Protein AF-A0AA37HQE5-F1 (afdb_monomer)

Secondary structure (DSSP, 8-state):
------------PPPPHHHHHHHHHHHHHHHHHHHHHHHHHHHHIIIIIHHHHHT---

Radius of gyration: 25.56 Å; Cα contacts (8 Å, |Δi|>4): 4; chains: 1; bounding box: 40×38×76 Å

Sequence (58 aa):
MDHKVEGPKVEYRPLTPEEEARRRKRSVAIALALGAMVLLFFVLTIAKLGPQIMSRPL

pLDDT: mean 86.45, std 11.9, range [56.5, 98.75]

Mean predicted aligned error: 9.54 Å

Foldseek 3Di:
DDPPPPDPPPDDDDDDPVRVVVVVVVVVVVVVVVVVVVVVVVVCCCVPVVVVVVPDDD

Structure (mmCIF, N/CA/C/O backbone):
data_AF-A0AA37HQE5-F1
#
_entry.id   AF-A0AA37HQE5-F1
#
loop_
_atom_site.group_PDB
_atom_site.id
_atom_site.type_symbol
_atom_site.label_atom_id
_atom_site.label_alt_id
_atom_site.label_comp_id
_atom_site.label_asym_id
_atom_site.label_entity_id
_atom_site.label_seq_id
_atom_site.pdbx_PDB_ins_code
_atom_site.Cartn_x
_atom_site.Cartn_y
_atom_site.Cartn_z
_atom_site.occupancy
_atom_site.B_iso_or_equiv
_atom_site.auth_seq_id
_atom_site.auth_comp_id
_atom_site.auth_asym_id
_atom_site.auth_atom_id
_atom_site.pdbx_PDB_model_num
ATOM 1 N N . MET A 1 1 ? -10.164 -34.387 42.879 1.00 56.50 1 MET A N 1
ATOM 2 C CA . MET A 1 1 ? -9.712 -32.998 43.120 1.00 56.50 1 MET A CA 1
ATOM 3 C C . MET A 1 1 ? -9.303 -32.424 41.776 1.00 56.50 1 MET A C 1
ATOM 5 O O . MET A 1 1 ? -8.133 -32.438 41.418 1.00 56.50 1 MET A O 1
ATOM 9 N N . ASP A 1 2 ? -10.292 -31.998 41.001 1.00 60.72 2 ASP A N 1
ATOM 10 C CA . ASP A 1 2 ? -10.171 -31.725 39.572 1.00 60.72 2 ASP A CA 1
ATOM 11 C C . ASP A 1 2 ? -10.557 -30.259 39.387 1.00 60.72 2 ASP A C 1
ATOM 13 O O . ASP A 1 2 ? -11.690 -29.902 39.076 1.00 60.72 2 ASP A O 1
ATOM 17 N N . HIS A 1 3 ? -9.600 -29.378 39.686 1.00 63.81 3 HIS A N 1
ATOM 18 C CA . HIS A 1 3 ? -9.720 -27.959 39.375 1.00 63.81 3 HIS A CA 1
ATOM 19 C C . HIS A 1 3 ? -9.626 -27.798 37.858 1.00 63.81 3 HIS A C 1
ATOM 21 O O . HIS A 1 3 ? -8.546 -27.698 37.278 1.00 63.81 3 HIS A O 1
ATOM 27 N N . LYS A 1 4 ? -10.787 -27.808 37.201 1.00 69.06 4 LYS A N 1
ATOM 28 C CA . LYS A 1 4 ? -10.920 -27.389 35.811 1.00 69.06 4 LYS A CA 1
ATOM 29 C C . LYS A 1 4 ? -10.733 -25.876 35.794 1.00 69.06 4 LYS A C 1
ATOM 31 O O . LYS A 1 4 ? -11.649 -25.127 36.113 1.00 69.06 4 LYS A O 1
ATOM 36 N N . VAL A 1 5 ? -9.505 -25.449 35.517 1.00 70.19 5 VAL A N 1
ATOM 37 C CA . VAL A 1 5 ? -9.152 -24.038 35.354 1.00 70.19 5 VAL A CA 1
ATOM 38 C C . VAL A 1 5 ? -9.921 -23.530 34.133 1.00 70.19 5 VAL A C 1
ATOM 40 O O . VAL A 1 5 ? -9.501 -23.746 32.998 1.00 70.19 5 VAL A O 1
ATOM 43 N N . GLU A 1 6 ? -11.096 -22.927 34.342 1.00 72.25 6 GLU A N 1
ATOM 44 C CA . GLU A 1 6 ? -11.737 -22.131 33.298 1.00 72.25 6 GLU A CA 1
ATOM 45 C C . GLU A 1 6 ? -10.785 -20.973 32.992 1.00 72.25 6 GLU A C 1
ATOM 47 O O . GLU A 1 6 ? -10.585 -20.075 33.810 1.00 72.25 6 GLU A O 1
ATOM 52 N N . GLY A 1 7 ? -10.136 -21.032 31.828 1.00 73.06 7 GLY A N 1
ATOM 53 C CA . GLY A 1 7 ? -9.345 -19.916 31.328 1.00 73.06 7 GLY A CA 1
ATOM 54 C C . GLY A 1 7 ? -10.217 -18.657 31.236 1.00 73.06 7 GLY A C 1
ATOM 55 O O . GLY A 1 7 ? -11.431 -18.772 31.039 1.00 73.06 7 GLY A O 1
ATOM 56 N N . PRO A 1 8 ? -9.631 -17.458 31.391 1.00 75.94 8 PRO A N 1
ATOM 57 C CA . PRO A 1 8 ? -10.384 -16.211 31.373 1.00 75.94 8 PRO A CA 1
ATOM 58 C C . PRO A 1 8 ? -11.251 -16.137 30.112 1.00 75.94 8 PRO A C 1
ATOM 60 O O . PRO A 1 8 ? -10.746 -16.181 28.988 1.00 75.94 8 PRO A O 1
ATOM 63 N N . LYS A 1 9 ? -12.572 -16.062 30.307 1.00 73.62 9 LYS A N 1
ATOM 64 C CA . LYS A 1 9 ? -13.555 -15.914 29.231 1.00 73.62 9 LYS A CA 1
ATOM 65 C C . LYS A 1 9 ? -13.377 -14.517 28.641 1.00 73.62 9 LYS A C 1
ATOM 67 O O . LYS A 1 9 ? -13.874 -13.539 29.187 1.00 73.62 9 LYS A O 1
ATOM 72 N N . VAL A 1 10 ? -12.599 -14.420 27.563 1.00 74.12 10 VAL A N 1
ATOM 73 C CA . VAL A 1 10 ? -12.415 -13.166 26.826 1.00 74.12 10 VAL A CA 1
ATOM 74 C C . VAL A 1 10 ? -13.703 -12.896 26.061 1.00 74.12 10 VAL A C 1
ATOM 76 O O . VAL A 1 10 ? -13.950 -13.469 25.001 1.00 74.12 10 VAL A O 1
ATOM 79 N N . GLU A 1 11 ? -14.557 -12.063 26.641 1.00 79.75 11 GLU A N 1
ATOM 80 C CA . GLU A 1 11 ? -15.801 -11.642 26.017 1.00 79.75 11 GLU A CA 1
ATOM 81 C C . GLU A 1 11 ? -15.482 -10.680 24.864 1.00 79.75 11 GLU A C 1
ATOM 83 O O . GLU A 1 11 ? -15.020 -9.553 25.057 1.00 79.75 11 GLU A O 1
ATOM 88 N N . TYR A 1 12 ? -15.674 -11.150 23.632 1.00 77.12 12 TYR A N 1
ATOM 89 C CA . TYR A 1 12 ? -15.471 -10.334 22.441 1.00 77.12 12 TYR A CA 1
ATOM 90 C C . TYR A 1 12 ? -16.634 -9.356 22.291 1.00 77.12 12 TYR A C 1
ATOM 92 O O . TYR A 1 12 ? -17.700 -9.720 21.794 1.00 77.12 12 TYR A O 1
ATOM 100 N N . ARG A 1 13 ? -16.421 -8.096 22.685 1.00 87.31 13 ARG A N 1
ATOM 101 C CA . ARG A 1 13 ? -17.380 -7.029 22.380 1.00 87.31 13 ARG A CA 1
ATOM 102 C C . ARG A 1 13 ? -17.213 -6.533 20.937 1.00 87.31 13 ARG A C 1
ATOM 104 O O . ARG A 1 13 ? -16.079 -6.431 20.457 1.00 87.31 13 ARG A O 1
ATOM 111 N N . PRO A 1 14 ? -18.306 -6.162 20.250 1.00 88.06 14 PRO A N 1
ATOM 112 C CA . PRO A 1 14 ? -18.217 -5.496 18.957 1.00 88.06 14 PRO A CA 1
ATOM 113 C C . PRO A 1 14 ? -17.456 -4.167 19.080 1.00 88.06 14 PRO A C 1
ATOM 115 O O . PRO A 1 14 ? -17.513 -3.484 20.110 1.00 88.06 14 PRO A O 1
ATOM 118 N N . LEU A 1 15 ? -16.723 -3.817 18.020 1.00 88.00 15 LEU A N 1
ATOM 119 C CA . LEU A 1 15 ? -15.967 -2.566 17.945 1.00 88.00 15 LEU A CA 1
ATOM 120 C C . LEU A 1 15 ? -16.917 -1.372 18.015 1.00 88.00 15 LEU A C 1
ATOM 122 O O . LEU A 1 15 ? -17.989 -1.388 17.408 1.00 88.00 15 LEU A O 1
ATOM 126 N N . THR A 1 16 ? -16.501 -0.314 18.710 1.00 93.38 16 THR A N 1
ATOM 127 C CA . THR A 1 16 ? -17.209 0.961 18.588 1.00 93.38 16 THR A CA 1
ATOM 128 C C . THR A 1 16 ? -16.964 1.562 17.196 1.00 93.38 16 THR A C 1
ATOM 130 O O . THR A 1 16 ? -15.935 1.277 16.568 1.00 93.38 16 THR A O 1
ATOM 133 N N . PRO A 1 17 ? -17.850 2.451 16.712 1.00 93.31 17 PRO A N 1
ATOM 134 C CA . PRO A 1 17 ? -17.647 3.138 15.435 1.00 93.31 17 PRO A CA 1
ATOM 135 C C . PRO A 1 17 ? -16.301 3.881 15.351 1.00 93.31 17 PRO A C 1
ATOM 137 O O . PRO A 1 17 ? -15.662 3.918 14.299 1.00 93.31 17 PRO A O 1
ATOM 140 N N . GLU A 1 18 ? -15.822 4.431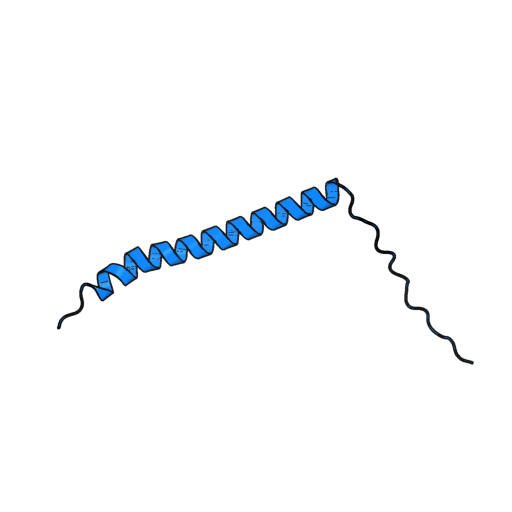 16.472 1.00 93.69 18 GLU A N 1
ATOM 141 C CA . GLU A 1 18 ? -14.531 5.124 16.548 1.00 93.69 18 GLU A CA 1
ATOM 142 C C . GLU A 1 18 ? -13.334 4.175 16.397 1.00 93.69 18 GLU A C 1
ATOM 144 O O . GLU A 1 18 ? -12.343 4.498 15.731 1.00 93.69 18 GLU A O 1
ATOM 149 N N . GLU A 1 19 ? -13.404 2.992 17.012 1.00 93.25 19 GLU A N 1
ATOM 150 C CA . GLU A 1 19 ? -12.379 1.953 16.888 1.00 93.25 19 GLU A CA 1
ATOM 151 C C . GLU A 1 19 ? -12.313 1.421 15.458 1.00 93.25 19 GLU A C 1
ATOM 153 O O . GLU A 1 19 ? -11.221 1.272 14.895 1.00 93.25 19 GLU A O 1
ATOM 158 N N . GLU A 1 20 ? -13.473 1.208 14.839 1.00 94.81 20 GLU A N 1
ATOM 159 C CA . GLU A 1 20 ? -13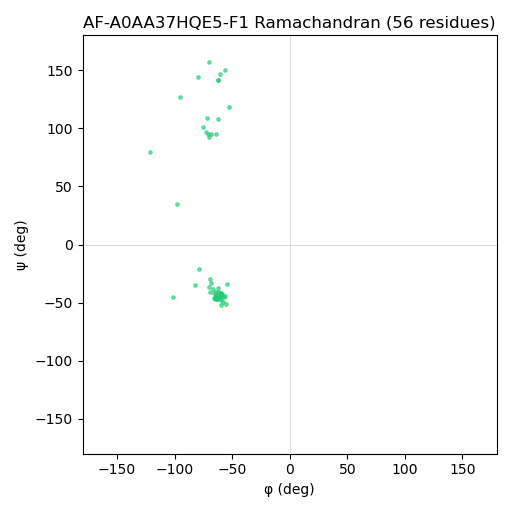.557 0.774 13.452 1.00 94.81 20 GLU A CA 1
ATOM 160 C C . GLU A 1 20 ? -12.988 1.831 12.494 1.00 94.81 20 GLU A C 1
ATOM 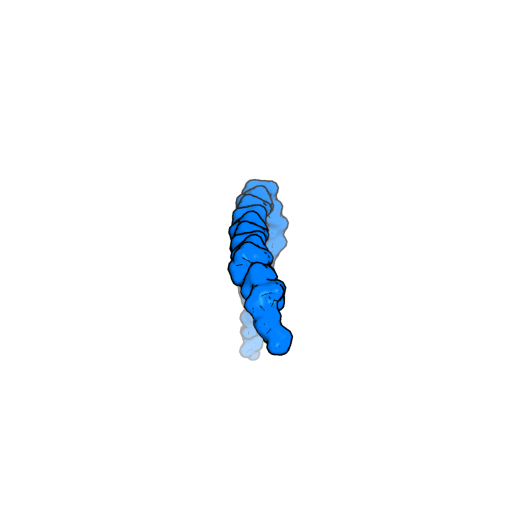162 O O . GLU A 1 20 ? -12.170 1.506 11.628 1.00 94.81 20 GLU A O 1
ATOM 167 N N . ALA A 1 21 ? -13.332 3.109 12.681 1.00 94.19 21 ALA A N 1
ATOM 168 C CA . ALA A 1 21 ? -12.797 4.204 11.873 1.00 94.19 21 ALA A CA 1
ATOM 169 C C . ALA A 1 21 ? -11.264 4.296 11.971 1.00 94.19 21 ALA A C 1
ATOM 171 O O . ALA A 1 21 ? -10.572 4.473 10.964 1.00 94.19 21 ALA A O 1
ATOM 172 N N . ARG A 1 22 ? -10.704 4.120 13.174 1.00 94.00 22 ARG A N 1
ATOM 173 C CA . A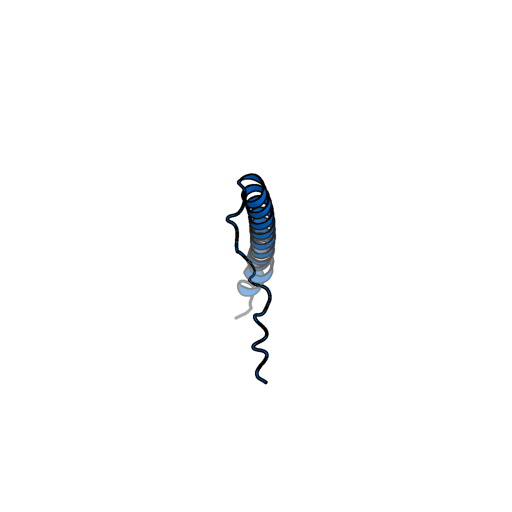RG A 1 22 ? -9.249 4.095 13.396 1.00 94.00 22 ARG A CA 1
ATOM 174 C C . ARG A 1 22 ? -8.587 2.916 12.685 1.00 94.00 22 ARG A C 1
ATOM 176 O O . ARG A 1 22 ? -7.521 3.083 12.088 1.00 94.00 22 ARG A O 1
ATOM 183 N N . ARG A 1 23 ? -9.218 1.739 12.715 1.00 93.94 23 ARG A N 1
ATOM 184 C CA . ARG A 1 23 ? -8.754 0.547 11.994 1.00 93.94 23 ARG A CA 1
ATOM 185 C C . ARG A 1 23 ? -8.771 0.776 10.482 1.00 93.94 23 ARG A C 1
ATOM 187 O O . ARG A 1 23 ? -7.756 0.532 9.836 1.00 93.94 23 ARG A O 1
ATOM 194 N N . ARG A 1 24 ? -9.864 1.323 9.937 1.00 95.06 24 ARG A N 1
ATOM 195 C CA . ARG A 1 24 ? -9.997 1.656 8.507 1.00 95.06 24 ARG A CA 1
ATOM 196 C C . ARG A 1 24 ? -8.896 2.607 8.040 1.00 95.06 24 ARG A C 1
ATOM 198 O O . ARG A 1 24 ? -8.260 2.329 7.031 1.00 95.06 24 ARG A O 1
ATOM 205 N N . LYS A 1 25 ? -8.592 3.664 8.804 1.00 96.62 25 LYS A N 1
ATOM 206 C CA . LYS A 1 25 ? -7.485 4.590 8.490 1.00 96.62 25 LYS A CA 1
ATOM 207 C C . LYS A 1 25 ? -6.138 3.870 8.358 1.00 96.62 25 LYS A C 1
ATOM 209 O O . LYS A 1 25 ? -5.404 4.124 7.407 1.00 96.62 25 LYS A O 1
ATOM 214 N N . ARG A 1 26 ? -5.824 2.946 9.275 1.00 96.44 26 ARG A N 1
ATOM 215 C CA . ARG A 1 26 ? -4.582 2.151 9.218 1.00 96.44 26 ARG A CA 1
ATOM 216 C C . ARG A 1 26 ? -4.554 1.236 7.998 1.00 96.44 26 ARG A C 1
ATOM 218 O O . ARG A 1 26 ? -3.552 1.201 7.295 1.00 96.44 26 ARG A O 1
ATOM 225 N N . SER A 1 27 ? -5.654 0.538 7.719 1.00 97.44 27 SER A N 1
ATOM 226 C CA . SER A 1 27 ? -5.762 -0.324 6.538 1.00 97.44 27 SER A CA 1
ATOM 227 C C . SER A 1 27 ? -5.583 0.459 5.239 1.00 97.44 27 SER A C 1
ATOM 229 O O . SER A 1 27 ? -4.866 0.000 4.357 1.00 97.44 27 SER A O 1
ATOM 231 N N . VAL A 1 28 ? -6.163 1.659 5.141 1.00 98.12 28 VAL A N 1
ATOM 232 C CA . VAL A 1 28 ? -5.986 2.539 3.977 1.00 98.12 28 VAL A CA 1
ATOM 233 C C . VAL A 1 28 ? -4.532 2.985 3.843 1.00 98.12 28 VAL A C 1
ATOM 235 O O . VAL A 1 28 ? -3.980 2.899 2.753 1.00 98.12 28 VAL A O 1
ATOM 238 N N . ALA A 1 29 ? -3.881 3.395 4.934 1.00 97.88 29 ALA A N 1
ATOM 239 C CA . ALA A 1 29 ? -2.470 3.781 4.896 1.00 97.88 29 ALA A CA 1
ATOM 240 C C . ALA A 1 29 ? -1.571 2.632 4.405 1.00 97.88 29 ALA A C 1
ATOM 242 O O . ALA A 1 29 ? -0.701 2.846 3.564 1.00 97.88 29 ALA A O 1
ATOM 243 N N . ILE A 1 30 ? -1.820 1.407 4.878 1.00 98.25 30 ILE A N 1
ATOM 244 C CA . ILE A 1 30 ? -1.093 0.211 4.433 1.00 98.25 30 ILE A CA 1
ATOM 245 C C . ILE A 1 30 ? -1.361 -0.063 2.950 1.00 98.25 30 ILE A C 1
ATOM 247 O O . ILE A 1 30 ? -0.418 -0.288 2.197 1.00 98.25 30 ILE A O 1
ATOM 251 N N . ALA A 1 31 ? -2.620 -0.009 2.512 1.00 98.44 31 ALA A N 1
ATOM 252 C CA . ALA A 1 31 ? -2.980 -0.230 1.114 1.00 98.44 31 ALA A CA 1
ATOM 253 C C . ALA A 1 31 ? -2.307 0.790 0.183 1.00 98.44 31 ALA A C 1
ATOM 255 O O . ALA A 1 31 ? -1.756 0.409 -0.848 1.00 98.44 31 ALA A O 1
ATOM 256 N N . LEU A 1 32 ? -2.289 2.067 0.573 1.00 98.62 32 LEU A N 1
ATOM 257 C CA . LEU A 1 32 ? -1.607 3.125 -0.170 1.00 98.62 32 LEU A CA 1
ATOM 258 C C . LEU A 1 32 ? -0.093 2.895 -0.224 1.00 98.62 32 LEU A C 1
ATOM 260 O O . LEU A 1 32 ? 0.495 3.013 -1.295 1.00 98.62 32 LEU A O 1
ATOM 264 N N . ALA A 1 33 ? 0.533 2.525 0.896 1.00 98.44 33 ALA A N 1
ATOM 265 C CA . ALA A 1 33 ? 1.967 2.252 0.942 1.00 98.44 33 ALA A CA 1
ATOM 266 C C . ALA A 1 33 ? 2.355 1.058 0.055 1.00 98.44 33 ALA A C 1
ATOM 268 O O . ALA A 1 33 ? 3.290 1.151 -0.740 1.00 98.44 33 ALA A O 1
ATOM 269 N N . LEU A 1 34 ? 1.612 -0.048 0.151 1.00 98.75 34 LEU A N 1
ATOM 270 C CA . LEU A 1 34 ? 1.840 -1.236 -0.671 1.00 98.75 34 LEU A CA 1
ATOM 271 C C . LEU A 1 34 ? 1.599 -0.947 -2.156 1.00 98.75 34 LEU A C 1
ATOM 273 O O . LEU A 1 34 ? 2.426 -1.309 -2.990 1.00 98.75 34 LEU A O 1
ATOM 277 N N . GLY A 1 35 ? 0.508 -0.250 -2.485 1.00 98.62 35 GLY A N 1
ATOM 278 C CA . GLY A 1 35 ? 0.194 0.147 -3.856 1.00 98.62 35 GLY A CA 1
ATOM 279 C C . GLY A 1 35 ? 1.275 1.042 -4.461 1.00 98.62 35 GLY A C 1
ATOM 280 O O . GLY A 1 35 ? 1.733 0.775 -5.570 1.00 98.62 35 GLY A O 1
ATOM 281 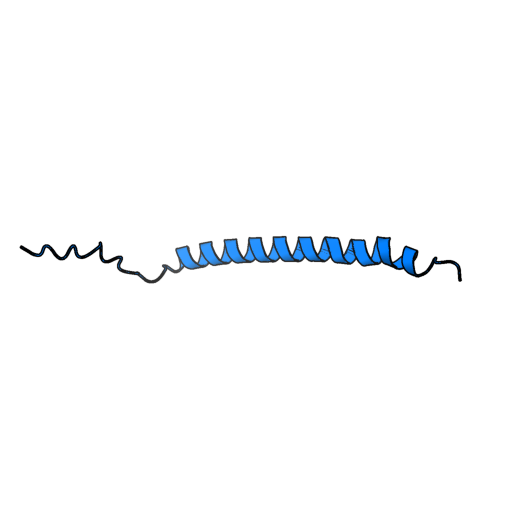N N . ALA A 1 36 ? 1.743 2.047 -3.714 1.00 98.62 36 ALA A N 1
ATOM 282 C CA . ALA A 1 36 ? 2.839 2.915 -4.136 1.00 98.62 36 ALA A CA 1
ATOM 283 C C . ALA A 1 36 ? 4.137 2.126 -4.359 1.00 98.62 36 ALA A C 1
ATOM 285 O O . ALA A 1 36 ? 4.802 2.312 -5.376 1.00 98.62 36 ALA A O 1
ATOM 286 N N . MET A 1 37 ? 4.478 1.208 -3.449 1.00 98.38 37 MET A N 1
ATOM 287 C CA . MET A 1 37 ? 5.678 0.382 -3.573 1.00 98.38 37 MET A CA 1
ATOM 288 C C . MET A 1 37 ? 5.650 -0.494 -4.834 1.00 98.38 37 MET A C 1
ATOM 290 O O . MET A 1 37 ? 6.626 -0.518 -5.582 1.00 98.38 37 MET A O 1
ATOM 294 N N . VAL A 1 38 ? 4.527 -1.157 -5.120 1.00 98.50 38 VAL A N 1
ATOM 295 C CA . VAL A 1 38 ? 4.356 -1.956 -6.347 1.00 98.50 38 VAL A CA 1
ATOM 296 C C . VAL A 1 38 ? 4.447 -1.081 -7.599 1.00 98.50 38 VAL A C 1
ATOM 298 O O . VAL A 1 38 ? 5.147 -1.440 -8.545 1.00 98.50 38 VAL A O 1
ATOM 301 N N . LEU A 1 39 ? 3.789 0.081 -7.598 1.00 98.50 39 LEU A N 1
ATOM 302 C CA . LEU A 1 39 ? 3.832 1.032 -8.711 1.00 98.50 39 LEU A CA 1
ATOM 303 C C . LEU A 1 39 ? 5.258 1.492 -9.017 1.00 98.50 39 LEU A C 1
ATOM 305 O O . LEU A 1 39 ? 5.649 1.502 -10.181 1.00 98.50 39 LEU A O 1
ATOM 309 N N . LEU A 1 40 ? 6.051 1.815 -7.993 1.00 97.50 40 LEU A N 1
ATOM 310 C CA . LEU A 1 40 ? 7.453 2.195 -8.167 1.00 97.50 40 LEU A CA 1
ATOM 311 C C . LEU A 1 40 ? 8.248 1.088 -8.864 1.00 97.50 40 LEU A C 1
ATOM 313 O O . LEU A 1 40 ? 8.928 1.356 -9.855 1.00 97.50 40 LEU A O 1
ATOM 317 N N . PHE A 1 41 ? 8.134 -0.158 -8.398 1.00 96.50 41 PHE A N 1
ATOM 318 C CA . PHE A 1 41 ? 8.816 -1.284 -9.038 1.00 96.50 41 PHE A CA 1
ATOM 319 C C . PHE A 1 41 ? 8.351 -1.509 -10.474 1.00 96.50 41 PHE A C 1
ATOM 321 O O . PHE A 1 41 ? 9.178 -1.761 -11.350 1.00 96.50 41 PHE A O 1
ATOM 328 N N . PHE A 1 42 ? 7.053 -1.387 -10.740 1.00 95.62 42 PHE A N 1
ATOM 329 C CA . PHE A 1 42 ? 6.498 -1.580 -12.075 1.00 95.62 42 PHE A CA 1
ATOM 330 C C . PHE A 1 42 ? 6.976 -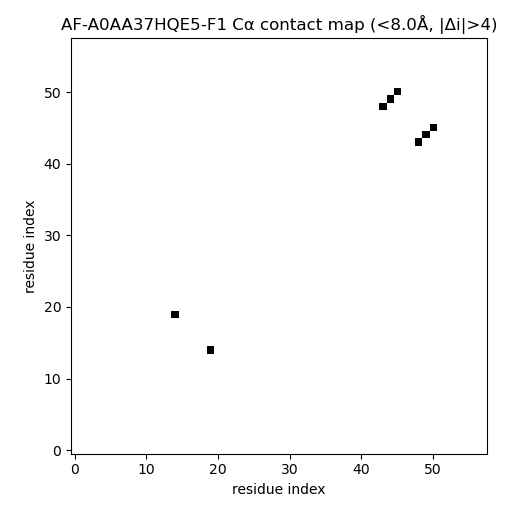0.504 -13.059 1.00 95.62 42 PHE A C 1
ATOM 332 O O . PHE A 1 42 ? 7.448 -0.820 -14.151 1.00 95.62 42 PHE A O 1
ATOM 339 N N . VAL A 1 43 ? 6.946 0.765 -12.643 1.00 96.81 43 VAL A N 1
ATOM 340 C CA . VAL A 1 43 ? 7.465 1.889 -13.436 1.00 96.81 43 VAL A CA 1
ATOM 341 C C . VAL A 1 43 ? 8.952 1.702 -13.720 1.00 96.81 43 VAL A C 1
ATOM 343 O O . VAL A 1 43 ? 9.375 1.815 -14.868 1.00 96.81 43 VAL A O 1
ATOM 346 N N . LEU A 1 44 ? 9.751 1.364 -12.703 1.00 94.44 44 LEU A N 1
ATOM 347 C CA . LEU A 1 44 ? 11.181 1.100 -12.875 1.00 94.44 44 LEU A CA 1
ATOM 348 C C . LEU A 1 44 ? 11.445 -0.090 -13.800 1.00 94.44 44 LEU A C 1
ATOM 350 O O . LEU A 1 44 ? 12.378 -0.040 -14.597 1.00 94.44 44 LEU A O 1
ATOM 354 N N . THR A 1 45 ? 10.623 -1.135 -13.724 1.00 92.50 45 THR A N 1
ATOM 355 C CA . THR A 1 45 ? 10.715 -2.3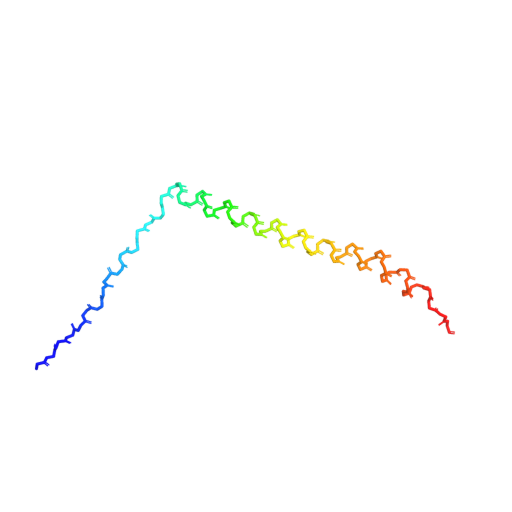05 -14.604 1.00 92.50 45 THR A CA 1
ATOM 356 C C . THR A 1 45 ? 10.547 -1.887 -16.058 1.00 92.50 45 THR A C 1
ATOM 358 O O . THR A 1 45 ? 11.419 -2.156 -16.879 1.00 92.50 45 THR A O 1
ATOM 361 N N . ILE A 1 46 ? 9.483 -1.153 -16.380 1.00 91.88 46 ILE A N 1
ATOM 362 C CA . ILE A 1 46 ? 9.253 -0.699 -17.755 1.00 91.88 46 ILE A CA 1
ATOM 363 C C . ILE A 1 46 ? 10.347 0.278 -18.193 1.00 91.88 46 ILE A C 1
ATOM 365 O O . ILE A 1 46 ? 10.908 0.113 -19.270 1.00 91.88 46 ILE A O 1
ATOM 369 N N . ALA A 1 47 ? 10.690 1.265 -17.362 1.00 92.06 47 ALA A N 1
ATOM 370 C CA . ALA A 1 47 ? 11.625 2.323 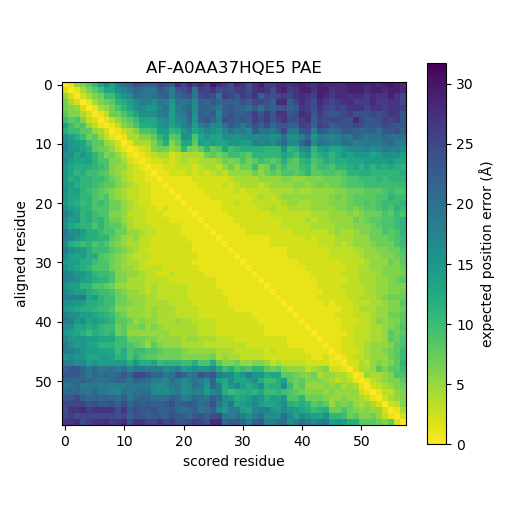-17.737 1.00 92.06 47 ALA A CA 1
ATOM 371 C C . ALA A 1 47 ? 13.076 1.837 -17.879 1.00 92.06 47 ALA A C 1
ATOM 373 O O . ALA A 1 47 ? 13.800 2.331 -18.740 1.00 92.06 47 ALA A O 1
ATOM 374 N N . LYS A 1 48 ? 13.523 0.899 -17.032 1.00 84.00 48 LYS A N 1
ATOM 375 C CA . LYS A 1 48 ? 14.920 0.436 -17.011 1.00 84.00 48 LYS A CA 1
ATOM 376 C C . LYS A 1 48 ? 15.123 -0.900 -17.708 1.00 84.00 48 LYS A C 1
ATOM 378 O O . LYS A 1 48 ? 16.081 -1.036 -18.464 1.00 84.00 48 LYS A O 1
ATOM 383 N N . LEU A 1 49 ? 14.254 -1.880 -17.458 1.00 81.00 49 LEU A N 1
ATOM 384 C CA . LEU A 1 49 ? 14.395 -3.210 -18.056 1.00 81.00 49 LEU A CA 1
ATOM 385 C C . LEU A 1 49 ? 13.815 -3.242 -19.472 1.00 81.00 49 LEU A C 1
ATOM 387 O O . LEU A 1 49 ? 14.403 -3.892 -20.330 1.00 81.00 49 LEU A O 1
ATOM 391 N N . GLY A 1 50 ? 12.738 -2.496 -19.746 1.00 75.56 50 GLY A N 1
ATOM 392 C CA . GLY A 1 50 ? 12.083 -2.446 -21.061 1.00 75.56 50 GLY A CA 1
ATOM 393 C C . GLY A 1 50 ? 13.007 -2.062 -22.233 1.00 75.56 50 GLY A C 1
ATOM 394 O O . GLY A 1 50 ? 13.071 -2.795 -23.217 1.00 75.56 50 GLY A O 1
ATOM 395 N N . PRO A 1 51 ? 13.786 -0.969 -22.159 1.00 78.56 51 PRO A N 1
ATOM 396 C CA . PRO A 1 51 ? 14.708 -0.609 -23.237 1.00 78.56 51 PRO A CA 1
ATOM 397 C C . PRO A 1 51 ? 15.876 -1.592 -23.390 1.00 78.56 51 PRO A C 1
ATOM 399 O O . PRO A 1 51 ? 16.324 -1.841 -24.509 1.00 78.56 51 PRO A O 1
ATOM 402 N N . GLN A 1 52 ? 16.360 -2.182 -22.289 1.00 71.06 52 GLN A N 1
ATOM 403 C CA . GLN A 1 52 ? 17.470 -3.143 -22.325 1.00 71.06 52 GLN A CA 1
ATOM 404 C C . GLN A 1 52 ? 17.099 -4.437 -23.052 1.00 71.06 52 GLN A C 1
ATOM 406 O O . GLN A 1 52 ? 17.924 -4.961 -23.795 1.00 71.06 52 GLN A O 1
ATOM 411 N N . ILE A 1 53 ? 15.867 -4.935 -22.890 1.00 70.38 53 ILE A N 1
ATOM 412 C CA . ILE A 1 53 ? 15.413 -6.121 -23.633 1.00 70.38 53 ILE A CA 1
ATOM 413 C C . ILE A 1 53 ? 15.223 -5.848 -25.126 1.00 70.38 53 ILE A C 1
ATOM 415 O O . ILE A 1 53 ? 15.463 -6.745 -25.929 1.00 70.38 53 ILE A O 1
ATOM 419 N N . MET A 1 54 ? 14.874 -4.618 -25.513 1.00 74.62 54 MET A N 1
ATOM 420 C CA . MET A 1 54 ? 14.725 -4.248 -26.924 1.00 74.62 54 MET A CA 1
ATOM 421 C C . MET A 1 54 ? 16.073 -3.978 -27.616 1.00 74.62 54 MET A C 1
ATOM 423 O O . MET A 1 54 ? 16.179 -4.073 -28.834 1.00 74.62 54 MET A O 1
ATOM 427 N N . SER A 1 55 ? 17.115 -3.673 -26.839 1.00 74.00 55 SER A N 1
ATOM 428 C CA . SER A 1 55 ? 18.457 -3.322 -27.324 1.00 74.00 55 SER A CA 1
ATOM 429 C C . SER A 1 55 ? 19.425 -4.509 -27.290 1.00 74.00 55 SER A C 1
ATOM 431 O O . SER A 1 55 ? 20.604 -4.337 -26.976 1.00 74.00 55 SER A O 1
ATOM 433 N N . ARG A 1 56 ? 18.943 -5.731 -27.542 1.00 71.56 56 ARG A N 1
ATOM 434 C CA . ARG A 1 56 ? 19.802 -6.920 -27.525 1.00 71.56 56 ARG A CA 1
ATOM 435 C C . ARG A 1 56 ? 20.283 -7.253 -28.946 1.00 71.56 56 ARG A C 1
ATOM 437 O O . ARG A 1 56 ? 19.438 -7.355 -29.834 1.00 71.56 56 ARG A O 1
ATOM 444 N N . PRO A 1 57 ? 21.602 -7.412 -29.179 1.00 75.25 57 PRO A N 1
ATOM 445 C CA . PR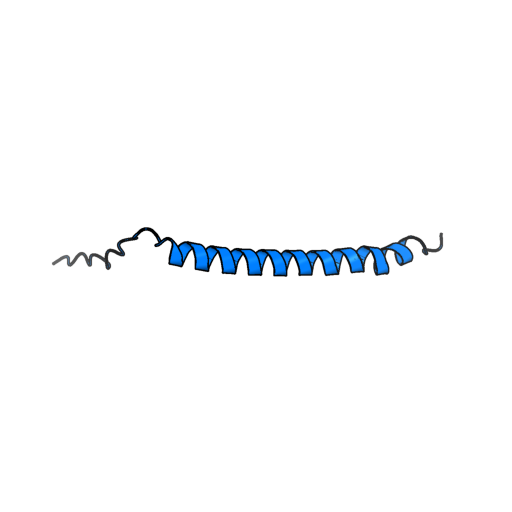O A 1 57 ? 22.115 -7.843 -30.478 1.00 75.25 57 PRO A CA 1
ATOM 446 C C . PRO A 1 57 ? 21.594 -9.246 -30.823 1.00 75.25 57 PRO A C 1
ATOM 448 O O . PRO A 1 57 ? 21.491 -10.081 -29.919 1.00 75.25 57 PRO A O 1
ATOM 451 N N . LEU A 1 58 ? 21.262 -9.466 -32.101 1.00 74.25 58 LEU A N 1
ATOM 452 C CA . LEU A 1 58 ? 20.902 -10.777 -32.660 1.00 74.25 58 LEU A CA 1
ATOM 453 C C . LEU A 1 58 ? 22.116 -11.709 -32.723 1.00 74.25 58 LEU A C 1
ATOM 455 O O . LEU A 1 58 ? 23.208 -11.212 -33.081 1.00 74.25 58 LEU A O 1
#

Solvent-accessible surface area (backbone atoms only — not comparable to full-atom values): 3693 Å² total; per-residue (Å²): 140,80,84,76,77,77,68,84,82,80,78,84,72,82,77,52,74,68,57,48,52,54,50,51,53,53,52,50,53,50,50,50,52,52,51,51,53,52,50,52,54,52,51,48,42,52,71,59,49,47,58,54,69,73,67,59,85,132

InterPro domains:
  IPR059856 Uncharacterized protein 2 in cox locus [PF27516] (18-50)

Organism: NCBI:txid374424